Protein AF-A0A6B3HU88-F1 (afdb_monomer_lite)

Radius of gyration: 15.31 Å; chains: 1; bounding box: 30×37×36 Å

Secondary structure (DSSP, 8-state):
-----TT----GGGGHHHHHHHHHHTT--TT------SEEEEEGGGSB-TTSSBS-SSEEEEE-S-TT---

Sequence (71 aa):
KMGGSTYGFQVGSTFKPFTAAAALEKGITPATSFSTDWKITLKEQDFRNCTGSPAGYADWPLQNELESEKG

Structure (mmCIF, N/CA/C/O backbone):
data_AF-A0A6B3HU88-F1
#
_entry.id   AF-A0A6B3HU88-F1
#
loop_
_atom_site.group_PDB
_atom_site.id
_atom_site.type_symbol
_atom_site.label_atom_id
_atom_site.label_alt_id
_atom_site.label_comp_id
_atom_site.label_asym_id
_atom_site.label_entity_id
_atom_site.label_seq_id
_atom_site.pdbx_PDB_ins_code
_atom_site.Cartn_x
_atom_site.Cartn_y
_atom_site.Cartn_z
_atom_site.occupancy
_atom_site.B_iso_or_equiv
_atom_site.auth_seq_id
_atom_site.auth_comp_id
_atom_site.auth_asym_id
_atom_site.auth_atom_id
_atom_site.pdbx_PDB_model_num
ATOM 1 N N . LYS A 1 1 ? 13.489 14.283 24.243 1.00 35.41 1 LYS A N 1
ATOM 2 C CA . LYS A 1 1 ? 13.834 14.502 22.816 1.00 35.41 1 LYS A CA 1
ATOM 3 C C . LYS A 1 1 ? 13.837 13.127 22.161 1.00 35.41 1 LYS A C 1
ATOM 5 O O . LYS A 1 1 ? 14.756 12.366 22.422 1.00 35.41 1 LYS A O 1
ATOM 10 N N . MET A 1 2 ? 12.754 12.744 21.481 1.00 41.31 2 MET A N 1
ATOM 11 C CA . MET A 1 2 ? 12.670 11.414 20.869 1.00 41.31 2 MET A CA 1
ATOM 12 C C . MET A 1 2 ? 13.640 11.386 19.692 1.00 41.31 2 MET A C 1
ATOM 14 O O . MET A 1 2 ? 13.492 12.188 18.774 1.00 41.31 2 MET A O 1
ATOM 18 N N . GLY A 1 3 ? 14.661 10.531 19.767 1.00 39.38 3 GLY A N 1
ATOM 19 C CA . GLY A 1 3 ? 15.674 10.312 18.731 1.00 39.38 3 GLY A CA 1
ATOM 20 C C . GLY A 1 3 ? 15.106 9.605 17.502 1.00 39.38 3 GLY A C 1
ATOM 21 O O . GLY A 1 3 ? 15.650 8.601 17.061 1.00 39.38 3 GLY A O 1
ATOM 22 N N . GLY A 1 4 ? 13.983 10.102 16.984 1.00 43.88 4 GLY A N 1
ATOM 23 C CA . GLY A 1 4 ? 13.501 9.746 15.662 1.00 43.88 4 GLY A CA 1
ATOM 24 C C . GLY A 1 4 ? 14.446 10.346 14.633 1.00 43.88 4 GLY A C 1
ATOM 25 O O . GLY A 1 4 ? 14.897 11.481 14.785 1.00 43.88 4 GLY A O 1
ATOM 26 N N . SER A 1 5 ? 14.773 9.562 13.612 1.00 48.97 5 SER A N 1
ATOM 27 C CA . SER A 1 5 ? 15.619 9.975 12.502 1.00 48.97 5 SER A CA 1
ATOM 28 C C . SER A 1 5 ? 15.158 11.326 11.951 1.00 48.97 5 SER A C 1
ATOM 30 O O . SER A 1 5 ? 14.148 11.412 11.257 1.00 48.97 5 SER A O 1
ATOM 32 N N . THR A 1 6 ? 15.957 12.366 12.175 1.00 47.91 6 THR A N 1
ATOM 33 C CA . THR A 1 6 ? 15.896 13.622 11.413 1.00 47.91 6 THR A CA 1
ATOM 34 C C . THR A 1 6 ? 16.050 13.370 9.895 1.00 47.91 6 THR A C 1
ATOM 36 O O . THR A 1 6 ? 15.757 14.243 9.091 1.00 47.91 6 THR A O 1
ATOM 39 N N . TYR A 1 7 ? 16.450 12.149 9.508 1.00 55.97 7 TYR A N 1
ATOM 4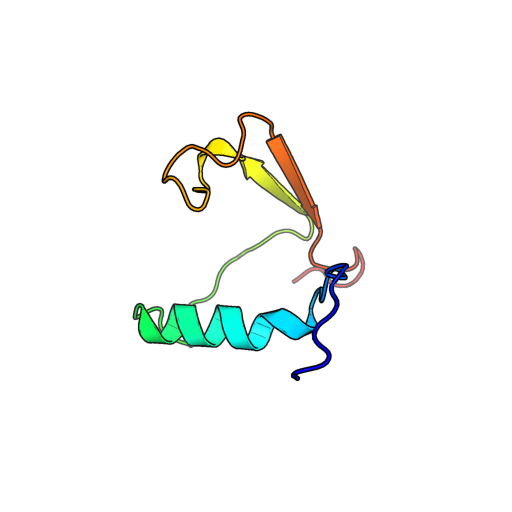0 C CA . TYR A 1 7 ? 16.676 11.655 8.150 1.00 55.97 7 TYR A CA 1
ATOM 41 C C . TYR A 1 7 ? 15.920 10.337 7.901 1.00 55.97 7 TYR A C 1
ATOM 43 O O . TYR A 1 7 ? 16.552 9.298 7.752 1.00 55.97 7 TYR A O 1
ATOM 51 N N . GLY A 1 8 ? 14.582 10.362 7.953 1.00 54.62 8 GLY A N 1
ATOM 52 C CA . GLY A 1 8 ? 13.692 9.195 7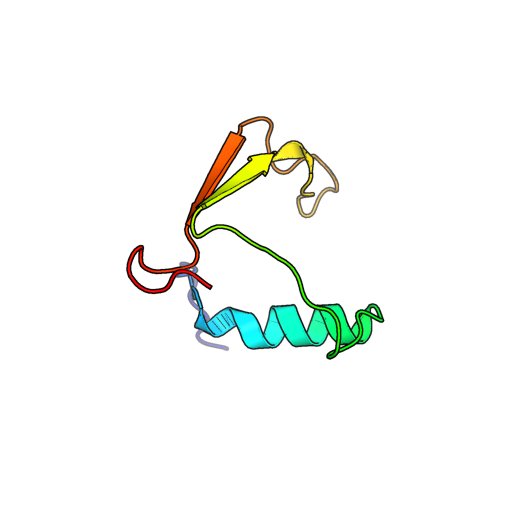.804 1.00 54.62 8 GLY A CA 1
ATOM 53 C C . GLY A 1 8 ? 14.230 8.079 6.902 1.00 54.62 8 GLY A C 1
ATOM 54 O O . GLY A 1 8 ? 14.279 8.236 5.687 1.00 54.62 8 GLY A O 1
ATOM 55 N N . PHE A 1 9 ? 14.623 6.949 7.492 1.00 65.38 9 PHE A N 1
ATOM 56 C CA . PHE A 1 9 ? 14.982 5.750 6.735 1.00 65.38 9 PHE A CA 1
ATOM 57 C C . PHE A 1 9 ? 13.707 5.022 6.301 1.00 65.38 9 PHE A C 1
ATOM 59 O O . PHE A 1 9 ? 12.724 4.992 7.046 1.00 65.38 9 PHE A O 1
ATOM 66 N N . GLN A 1 10 ? 13.711 4.407 5.114 1.00 67.44 10 GLN A N 1
ATOM 67 C CA . GLN A 1 10 ? 12.599 3.550 4.704 1.00 67.44 10 GLN A CA 1
ATOM 68 C C . GLN A 1 10 ? 12.529 2.324 5.624 1.00 67.44 10 GLN A C 1
ATOM 70 O O . GLN A 1 10 ? 13.369 1.433 5.569 1.00 67.44 10 GLN A O 1
ATOM 75 N N . VAL A 1 11 ? 11.504 2.292 6.474 1.00 73.81 11 VAL A N 1
ATOM 76 C CA . VAL A 1 11 ? 11.242 1.229 7.462 1.00 73.81 11 VAL A CA 1
ATOM 77 C C . VAL A 1 11 ? 10.867 -0.118 6.825 1.00 73.81 11 VAL A C 1
ATOM 79 O O . VAL A 1 11 ? 10.927 -1.161 7.481 1.00 73.81 11 VAL A O 1
ATOM 82 N N . GLY A 1 12 ? 10.495 -0.114 5.541 1.00 80.88 12 GLY A N 1
ATOM 83 C CA . GLY A 1 12 ? 10.150 -1.315 4.783 1.00 80.88 12 GLY A CA 1
ATOM 84 C C . GLY A 1 12 ? 9.066 -2.154 5.468 1.00 80.88 12 GLY A C 1
ATOM 85 O O . GLY A 1 12 ? 8.120 -1.627 6.057 1.00 80.88 12 GLY A O 1
ATOM 86 N N . SER A 1 13 ? 9.228 -3.479 5.432 1.00 81.69 13 SER A N 1
ATOM 87 C CA . SER A 1 13 ? 8.254 -4.441 5.970 1.00 81.69 13 SER A CA 1
ATOM 88 C C . SER A 1 13 ? 7.965 -4.300 7.467 1.00 81.69 13 SER A C 1
ATOM 90 O O . SER A 1 13 ? 6.921 -4.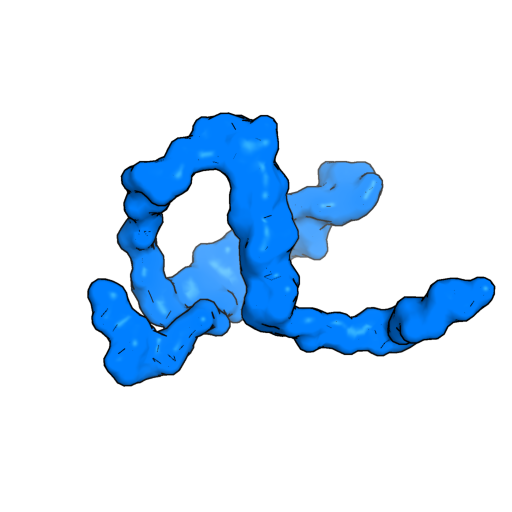768 7.917 1.00 81.69 13 SER A O 1
ATOM 92 N N . THR A 1 14 ? 8.819 -3.620 8.241 1.00 85.19 14 THR A N 1
ATOM 93 C CA . THR A 1 14 ? 8.557 -3.377 9.674 1.00 85.19 14 THR A CA 1
ATOM 94 C C . THR A 1 14 ? 7.346 -2.467 9.914 1.00 85.19 14 THR A C 1
ATOM 96 O O . THR A 1 14 ? 6.796 -2.455 11.012 1.00 85.19 14 THR A O 1
ATOM 99 N N . PHE A 1 15 ? 6.875 -1.760 8.880 1.00 86.62 15 PHE A N 1
ATOM 100 C CA . PHE A 1 15 ? 5.686 -0.912 8.948 1.00 86.62 15 PHE A CA 1
ATOM 101 C C . PHE A 1 15 ? 4.366 -1.652 8.672 1.00 86.62 15 PHE A C 1
ATOM 103 O O . PHE A 1 15 ? 3.298 -1.148 9.022 1.00 86.62 15 PHE A O 1
ATOM 110 N N . LYS A 1 16 ? 4.418 -2.863 8.092 1.00 88.00 16 LYS A N 1
ATOM 111 C CA . LYS A 1 16 ? 3.226 -3.647 7.707 1.00 88.00 16 LYS A CA 1
ATOM 112 C C . LYS A 1 16 ? 2.212 -3.829 8.855 1.00 88.00 16 LYS A C 1
ATOM 114 O O . LYS A 1 16 ? 1.022 -3.655 8.588 1.00 88.00 16 LYS A O 1
ATOM 119 N N . PRO A 1 17 ? 2.611 -4.104 10.118 1.00 89.56 17 PRO A N 1
ATOM 120 C CA . PRO A 1 17 ? 1.650 -4.235 11.215 1.00 89.56 17 PRO A CA 1
ATOM 121 C C . PRO A 1 17 ? 0.812 -2.973 11.454 1.00 89.56 17 PRO A C 1
ATOM 123 O O . PRO A 1 17 ? -0.374 -3.077 11.752 1.00 89.56 17 PRO A O 1
ATOM 126 N N . PHE A 1 18 ? 1.391 -1.782 11.270 1.00 91.62 18 PHE A N 1
ATOM 127 C CA . PHE A 1 18 ? 0.667 -0.517 11.423 1.00 91.62 18 PHE A CA 1
ATOM 128 C C . PHE A 1 18 ? -0.332 -0.304 10.283 1.00 91.62 18 PHE A C 1
ATOM 130 O O . PHE A 1 18 ? -1.469 0.095 10.528 1.00 91.62 18 PHE A O 1
ATOM 137 N N . THR A 1 19 ? 0.056 -0.629 9.045 1.00 89.69 19 THR A N 1
ATOM 138 C CA . THR A 1 19 ? -0.858 -0.609 7.893 1.00 89.69 19 THR A CA 1
ATOM 139 C C . THR A 1 19 ? -2.026 -1.577 8.092 1.00 89.69 19 THR A C 1
ATOM 141 O O . THR A 1 19 ? -3.174 -1.201 7.858 1.00 89.69 19 THR A O 1
ATOM 144 N N . ALA A 1 20 ? -1.755 -2.794 8.572 1.00 89.75 20 ALA A N 1
ATOM 145 C CA . ALA A 1 20 ? -2.791 -3.780 8.869 1.00 89.75 20 ALA A CA 1
ATOM 146 C C . ALA A 1 20 ? -3.737 -3.295 9.980 1.00 89.75 20 ALA A C 1
ATOM 148 O O . ALA A 1 20 ? -4.951 -3.367 9.813 1.00 89.75 20 ALA A O 1
ATOM 149 N N . ALA A 1 21 ? -3.211 -2.734 11.073 1.00 92.81 21 ALA A N 1
ATOM 150 C CA . ALA A 1 21 ? -4.033 -2.183 12.152 1.00 92.81 21 ALA A CA 1
ATOM 151 C C . ALA A 1 21 ? -4.976 -1.072 11.653 1.00 92.81 21 ALA A C 1
ATOM 153 O O . ALA A 1 21 ? -6.176 -1.122 11.916 1.00 92.81 21 ALA A O 1
ATOM 154 N N . ALA A 1 22 ? -4.470 -0.128 10.854 1.00 92.81 22 ALA A N 1
ATOM 155 C CA . ALA A 1 22 ? -5.290 0.937 10.275 1.00 92.81 22 ALA A CA 1
ATOM 156 C C . ALA A 1 22 ? -6.382 0.400 9.327 1.00 92.81 22 ALA A C 1
ATOM 158 O O . ALA A 1 22 ? -7.496 0.923 9.301 1.00 92.81 22 ALA A O 1
ATOM 159 N N . ALA A 1 23 ? -6.092 -0.658 8.560 1.00 91.81 23 ALA A N 1
ATOM 160 C CA . ALA A 1 23 ? -7.080 -1.325 7.711 1.00 91.81 23 ALA A CA 1
ATOM 161 C C . ALA A 1 23 ? -8.221 -1.946 8.536 1.00 91.81 23 ALA A C 1
ATOM 163 O O . ALA A 1 23 ? -9.394 -1.776 8.191 1.00 91.81 23 ALA A O 1
ATOM 164 N N . LEU A 1 24 ? -7.886 -2.603 9.651 1.00 93.00 24 LEU A N 1
ATOM 165 C CA . LEU A 1 24 ? -8.871 -3.163 10.581 1.00 93.00 24 LEU A CA 1
ATOM 166 C C . LEU A 1 24 ? -9.742 -2.065 11.208 1.00 93.00 24 LEU A C 1
ATOM 168 O O . LEU A 1 24 ? -10.962 -2.204 11.247 1.00 93.00 24 LEU A O 1
ATOM 172 N N . GLU A 1 25 ? -9.149 -0.941 11.626 1.00 93.38 25 GLU A N 1
ATOM 173 C CA . GLU A 1 25 ? -9.893 0.219 12.150 1.00 93.38 25 GLU A CA 1
ATOM 174 C C . GLU A 1 25 ? -10.859 0.823 11.118 1.00 93.38 25 GLU A C 1
ATOM 176 O O . GLU A 1 25 ? -11.909 1.360 11.476 1.00 93.38 25 GLU A O 1
ATOM 181 N N . LYS A 1 26 ? -10.534 0.714 9.825 1.00 92.12 26 LYS A N 1
ATOM 182 C CA . LYS A 1 26 ? -11.403 1.125 8.710 1.00 92.12 26 LYS A CA 1
ATOM 183 C C . LYS A 1 26 ? -12.443 0.072 8.312 1.00 92.12 26 LYS A C 1
ATOM 185 O O . LYS A 1 26 ? -13.205 0.314 7.379 1.00 92.12 26 LYS A O 1
ATOM 190 N N . GLY A 1 27 ? -12.511 -1.056 9.019 1.00 93.00 27 GLY A N 1
ATOM 191 C CA . GLY A 1 27 ? -13.526 -2.090 8.820 1.00 93.00 27 GLY A CA 1
ATOM 192 C C . GLY A 1 27 ? -13.169 -3.153 7.780 1.00 93.00 27 GLY A C 1
ATOM 193 O O . GLY A 1 27 ? -14.041 -3.932 7.397 1.00 93.00 27 GLY A O 1
ATOM 194 N N . ILE A 1 28 ? -11.914 -3.223 7.324 1.00 93.44 28 ILE A N 1
ATOM 195 C CA . ILE A 1 28 ? -11.462 -4.350 6.500 1.00 93.44 28 ILE A CA 1
ATOM 196 C C . ILE A 1 28 ? -11.417 -5.591 7.393 1.00 93.44 28 ILE A C 1
ATOM 198 O O . ILE A 1 28 ? -10.777 -5.589 8.442 1.00 93.44 28 ILE A O 1
ATOM 202 N N . THR A 1 29 ? -12.113 -6.657 6.998 1.00 91.88 29 THR A N 1
ATOM 203 C CA . THR A 1 29 ? -12.147 -7.892 7.792 1.00 91.88 29 THR A CA 1
ATOM 204 C C . THR A 1 29 ? -10.813 -8.644 7.692 1.00 91.88 29 THR A C 1
ATOM 206 O O . THR A 1 29 ? -10.266 -8.737 6.589 1.00 91.88 29 THR A O 1
ATOM 209 N N . PRO A 1 30 ? -10.305 -9.250 8.785 1.00 88.38 30 PRO A N 1
ATOM 210 C CA . PRO A 1 30 ? -9.133 -10.129 8.739 1.00 88.38 30 PRO A CA 1
ATOM 211 C C . PRO A 1 30 ? -9.289 -11.329 7.793 1.00 88.38 30 PRO A C 1
ATOM 213 O O . PRO A 1 30 ? -8.295 -11.915 7.383 1.00 88.38 30 PRO A O 1
ATOM 216 N N . ALA A 1 31 ? -10.526 -11.702 7.449 1.00 90.69 31 ALA A N 1
ATOM 217 C CA . ALA A 1 31 ? -10.817 -12.771 6.496 1.00 90.69 31 ALA A CA 1
ATOM 218 C C . ALA A 1 31 ? -10.714 -12.323 5.023 1.00 90.69 31 ALA A C 1
ATOM 220 O O . ALA A 1 31 ? -10.971 -13.121 4.124 1.00 90.69 31 ALA A O 1
ATOM 221 N N . THR A 1 32 ? -10.384 -11.052 4.757 1.00 89.81 32 THR A N 1
ATOM 222 C CA . THR A 1 32 ? -10.267 -10.538 3.387 1.00 89.81 32 THR A CA 1
ATOM 223 C C . THR A 1 32 ? -9.001 -11.089 2.743 1.00 89.81 32 THR A C 1
ATOM 225 O O . THR A 1 32 ? -7.894 -10.791 3.185 1.00 89.81 32 THR A O 1
ATOM 228 N N . SER A 1 33 ? -9.162 -11.859 1.671 1.00 87.25 33 SER A N 1
ATOM 229 C CA . SER A 1 33 ? -8.061 -12.315 0.826 1.00 87.25 33 SER A CA 1
ATOM 230 C C . SER A 1 33 ? -7.929 -11.415 -0.397 1.00 87.25 33 SER A C 1
ATOM 232 O O . SER A 1 33 ? -8.914 -11.178 -1.099 1.00 87.25 33 SER A O 1
ATOM 234 N N . PHE A 1 34 ? -6.709 -10.979 -0.693 1.00 84.31 34 PHE A N 1
ATOM 235 C CA . PHE A 1 34 ? -6.377 -10.279 -1.929 1.00 84.31 34 PHE A CA 1
ATOM 236 C C . PHE A 1 34 ? -5.484 -11.190 -2.767 1.00 84.31 34 PHE A C 1
ATOM 238 O O . PHE A 1 34 ? -4.488 -11.701 -2.263 1.00 84.31 34 PHE A O 1
ATOM 245 N N . SER A 1 35 ? -5.842 -11.407 -4.032 1.00 83.38 35 SER A N 1
ATOM 246 C CA . SER A 1 35 ? -4.934 -12.036 -4.991 1.00 83.38 35 SER A CA 1
ATOM 247 C C . SER A 1 35 ? -4.011 -10.947 -5.527 1.00 83.38 35 SER A C 1
ATOM 249 O O . SER A 1 35 ? -4.484 -9.955 -6.084 1.00 83.38 35 SER A O 1
ATOM 251 N N . THR A 1 36 ? -2.711 -11.096 -5.292 1.00 77.00 36 THR A N 1
ATOM 252 C CA . THR A 1 36 ? -1.694 -10.140 -5.735 1.00 77.00 36 THR A CA 1
ATOM 253 C C . THR A 1 36 ? -0.545 -10.894 -6.377 1.00 77.00 36 THR A C 1
ATOM 255 O O . THR A 1 36 ? 0.001 -11.811 -5.765 1.00 77.00 36 THR A O 1
ATOM 258 N N . ASP A 1 37 ? -0.152 -10.481 -7.577 1.00 81.62 37 ASP A N 1
ATOM 259 C CA . ASP A 1 37 ? 1.091 -10.944 -8.182 1.00 81.62 37 ASP A CA 1
ATOM 260 C C . ASP A 1 37 ? 2.303 -10.422 -7.392 1.00 81.62 37 ASP A C 1
ATOM 262 O O . ASP A 1 37 ? 2.219 -9.454 -6.638 1.00 81.62 37 ASP A O 1
ATOM 266 N N . TRP A 1 38 ? 3.469 -11.029 -7.618 1.00 78.69 38 TRP A N 1
ATOM 267 C CA . TRP A 1 38 ? 4.750 -10.615 -7.023 1.00 78.69 38 TRP A CA 1
ATOM 268 C C . TRP A 1 38 ? 5.182 -9.182 -7.401 1.00 78.69 38 TRP A C 1
ATOM 270 O O . TRP A 1 38 ? 6.078 -8.609 -6.777 1.00 78.69 38 TRP A O 1
ATOM 280 N N . LYS A 1 39 ? 4.560 -8.609 -8.438 1.00 83.69 39 LYS A N 1
ATOM 281 C CA . LYS A 1 39 ? 4.713 -7.224 -8.887 1.00 83.69 39 LYS A CA 1
ATOM 282 C C . LYS A 1 39 ? 3.348 -6.584 -9.056 1.00 83.69 39 LYS A C 1
ATOM 284 O O . LYS A 1 39 ? 2.437 -7.194 -9.604 1.00 83.69 39 LYS A O 1
ATOM 289 N N . ILE A 1 40 ? 3.254 -5.317 -8.681 1.00 88.38 40 ILE A N 1
ATOM 290 C CA . ILE A 1 40 ? 2.060 -4.502 -8.888 1.00 88.38 40 ILE A CA 1
ATOM 291 C C . ILE A 1 40 ? 2.467 -3.113 -9.370 1.00 88.38 40 ILE A C 1
ATOM 293 O O . ILE A 1 40 ? 3.436 -2.538 -8.881 1.00 88.38 40 ILE A O 1
ATOM 297 N N . THR A 1 41 ? 1.734 -2.562 -10.332 1.00 90.44 41 THR A N 1
ATOM 298 C CA . THR A 1 41 ? 1.896 -1.168 -10.757 1.00 90.44 41 THR A CA 1
ATOM 299 C C . THR A 1 41 ? 0.719 -0.365 -10.234 1.00 90.44 41 THR A C 1
ATOM 301 O O . THR A 1 41 ? -0.432 -0.689 -10.526 1.00 90.44 41 THR A O 1
ATOM 304 N N . LEU A 1 42 ? 1.008 0.673 -9.456 1.00 90.25 42 LEU A N 1
ATOM 305 C CA . LEU A 1 42 ? 0.011 1.588 -8.906 1.00 90.25 42 LEU A CA 1
ATOM 306 C C . LEU A 1 42 ? 0.190 2.964 -9.536 1.00 90.25 42 LEU A C 1
ATOM 308 O O . LEU A 1 42 ? 1.314 3.354 -9.838 1.00 90.25 42 LEU A O 1
ATOM 312 N N . LYS A 1 43 ? -0.888 3.726 -9.719 1.00 93.25 43 LYS A N 1
ATOM 313 C CA . LYS A 1 43 ? -0.761 5.103 -10.204 1.00 93.25 43 LYS A CA 1
ATOM 314 C C . LYS A 1 43 ? -0.550 6.029 -9.019 1.00 93.25 43 LYS A C 1
ATOM 316 O O . LYS A 1 43 ? -1.330 6.009 -8.069 1.00 93.25 43 LYS A O 1
ATOM 321 N N . GLU A 1 44 ? 0.458 6.893 -9.074 1.00 91.50 44 GLU A N 1
ATOM 322 C CA . GLU A 1 44 ? 0.723 7.850 -7.987 1.00 91.50 44 GLU A CA 1
ATOM 323 C C . GLU A 1 44 ? -0.482 8.761 -7.702 1.00 91.50 44 GLU A C 1
ATOM 325 O O . GLU A 1 44 ? -0.716 9.178 -6.564 1.00 91.50 44 GLU A O 1
ATOM 330 N N . GLN A 1 45 ? -1.291 9.021 -8.730 1.00 93.94 45 GLN A N 1
ATOM 331 C CA . GLN A 1 45 ? -2.496 9.835 -8.630 1.00 93.94 45 GLN A CA 1
ATOM 332 C C . GLN A 1 45 ? -3.609 9.205 -7.781 1.00 93.94 45 GLN A C 1
ATOM 334 O O . GLN A 1 45 ? -4.565 9.902 -7.437 1.00 93.94 45 GLN A O 1
ATOM 339 N N . ASP A 1 46 ? -3.513 7.919 -7.439 1.00 92.94 46 ASP A N 1
ATOM 340 C CA . ASP A 1 46 ? -4.473 7.241 -6.562 1.00 92.94 46 ASP A CA 1
ATOM 341 C C . ASP A 1 46 ? -4.199 7.558 -5.081 1.00 92.94 46 ASP A C 1
ATOM 343 O O . ASP A 1 46 ? -5.071 7.398 -4.226 1.00 92.94 46 ASP A O 1
ATOM 347 N N . PHE A 1 47 ? -3.019 8.104 -4.774 1.00 91.81 47 PHE A N 1
ATOM 348 C CA . PHE A 1 47 ? -2.610 8.495 -3.429 1.00 91.81 47 PHE A CA 1
ATOM 349 C C . PHE A 1 47 ? -2.709 10.008 -3.230 1.00 91.81 47 PHE A C 1
ATOM 351 O O . PHE A 1 47 ? -2.755 10.796 -4.180 1.00 91.81 47 PHE A O 1
ATOM 358 N N . ARG A 1 48 ? -2.792 10.434 -1.968 1.00 92.88 48 ARG A N 1
ATOM 359 C CA . ARG A 1 48 ? -2.906 11.846 -1.586 1.00 92.88 48 ARG A CA 1
ATOM 360 C C . ARG A 1 48 ? -1.778 12.226 -0.644 1.00 92.88 48 ARG A C 1
ATOM 362 O O . ARG A 1 48 ? -1.467 11.483 0.284 1.00 92.88 48 ARG A O 1
ATOM 369 N N . ASN A 1 49 ? -1.181 13.3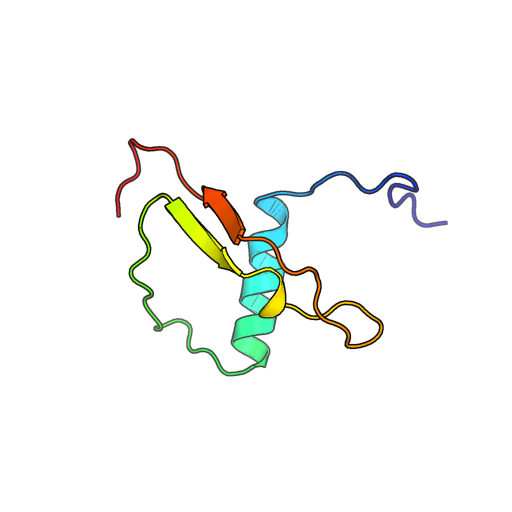86 -0.883 1.00 90.62 49 ASN A N 1
ATOM 370 C CA . ASN A 1 49 ? -0.206 13.977 0.023 1.00 90.62 49 ASN A CA 1
ATOM 371 C C . ASN A 1 49 ? -0.908 14.680 1.207 1.00 90.62 49 ASN A C 1
ATOM 373 O O . ASN A 1 49 ? -2.137 14.770 1.265 1.00 90.62 49 ASN A O 1
ATOM 377 N N . CYS A 1 50 ? -0.129 15.236 2.139 1.00 87.31 50 CYS A N 1
ATOM 378 C CA . CYS A 1 50 ? -0.667 15.936 3.312 1.00 87.31 50 CYS A CA 1
ATOM 379 C C . CYS A 1 50 ? -1.513 17.179 2.972 1.00 87.31 50 CYS A C 1
ATOM 381 O O . CYS A 1 50 ? -2.289 17.623 3.813 1.00 87.31 50 CYS A O 1
ATOM 383 N N . THR A 1 51 ? -1.378 17.746 1.765 1.00 92.00 51 THR A N 1
ATOM 384 C CA . THR A 1 51 ? -2.186 18.884 1.289 1.00 92.00 51 THR A CA 1
ATOM 385 C C . THR A 1 51 ? -3.430 18.444 0.513 1.00 92.00 51 THR A C 1
ATOM 387 O O . THR A 1 51 ? -4.158 19.293 0.006 1.00 92.00 51 THR A O 1
ATOM 390 N N . GLY A 1 52 ? -3.679 17.135 0.391 1.00 88.75 52 GLY A N 1
ATOM 391 C CA . GLY A 1 52 ? -4.805 16.579 -0.361 1.00 88.75 52 GLY A CA 1
ATOM 392 C C . GLY A 1 52 ? -4.623 16.573 -1.882 1.00 88.75 52 GLY A C 1
ATOM 393 O O . GLY A 1 52 ? -5.560 16.227 -2.599 1.00 88.75 52 GLY A O 1
ATOM 394 N N . SER A 1 53 ? -3.439 16.916 -2.391 1.00 92.75 53 SER A N 1
ATOM 395 C CA . SER A 1 53 ? -3.113 16.813 -3.819 1.00 92.75 53 SER A CA 1
ATOM 396 C C . SER A 1 53 ? -2.672 15.385 -4.171 1.00 92.75 53 SER A C 1
ATOM 398 O O . SER A 1 53 ? -2.227 14.656 -3.277 1.00 92.75 53 SER A O 1
ATOM 400 N N . PRO A 1 54 ? -2.768 14.963 -5.448 1.00 92.00 54 PRO A N 1
ATOM 401 C CA . PRO A 1 54 ? -2.175 13.710 -5.914 1.00 92.00 54 PRO A CA 1
ATOM 402 C C . PRO A 1 54 ? -0.711 13.582 -5.478 1.00 92.00 54 PRO A C 1
ATOM 404 O O . PRO A 1 54 ? 0.022 14.575 -5.493 1.00 92.00 54 PRO A O 1
ATOM 407 N N . ALA A 1 55 ? -0.283 12.379 -5.083 1.00 89.94 55 ALA A N 1
ATOM 408 C CA . ALA A 1 55 ? 1.114 12.143 -4.703 1.00 89.94 55 ALA A CA 1
ATOM 409 C C . ALA A 1 55 ? 2.078 12.303 -5.895 1.00 89.94 55 ALA A C 1
ATOM 411 O O . ALA A 1 55 ? 3.250 12.613 -5.702 1.00 89.94 55 ALA A O 1
ATOM 412 N N . GLY A 1 56 ? 1.552 12.158 -7.110 1.00 91.69 56 GLY A N 1
ATOM 413 C CA . GLY A 1 56 ? 2.23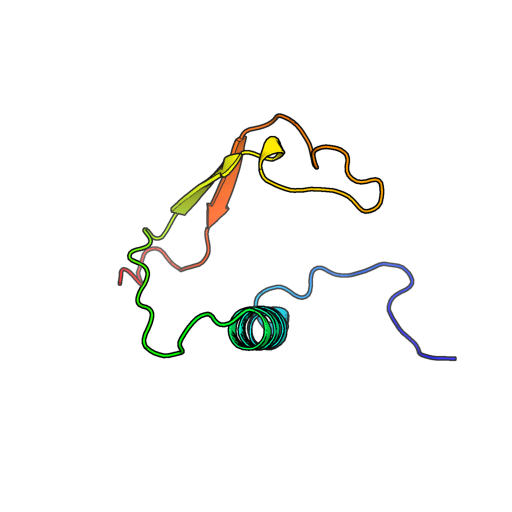2 12.368 -8.377 1.00 91.69 56 GLY A CA 1
ATOM 414 C C . GLY A 1 56 ? 1.334 11.925 -9.532 1.00 91.69 56 GLY A C 1
ATOM 415 O O . GLY A 1 56 ? 0.126 11.749 -9.347 1.00 91.69 56 GLY A O 1
ATOM 416 N N . TYR A 1 57 ? 1.915 11.759 -10.717 1.00 93.25 57 TYR A N 1
ATOM 417 C CA . TYR A 1 57 ? 1.195 11.369 -11.940 1.00 93.25 57 TYR A CA 1
ATOM 418 C C . TYR A 1 57 ? 1.880 10.222 -12.693 1.00 93.25 57 TYR A C 1
ATOM 420 O O . TYR A 1 57 ? 1.426 9.860 -13.779 1.00 93.25 57 TYR A O 1
ATOM 428 N N . ALA A 1 58 ? 2.969 9.666 -12.155 1.00 92.94 58 ALA A N 1
ATOM 429 C CA . ALA A 1 58 ? 3.667 8.554 -12.780 1.00 92.94 58 ALA A CA 1
ATOM 430 C C . ALA A 1 58 ? 3.031 7.204 -12.415 1.00 92.94 58 ALA A C 1
ATOM 432 O O . ALA A 1 58 ? 2.268 7.074 -11.451 1.00 92.94 58 ALA A O 1
ATOM 433 N N . ASP A 1 59 ? 3.388 6.187 -13.197 1.00 93.00 59 ASP A N 1
ATOM 434 C CA . ASP A 1 59 ? 3.198 4.797 -12.807 1.00 93.00 59 ASP A CA 1
ATOM 435 C C . ASP A 1 59 ? 4.294 4.409 -11.811 1.00 93.00 59 ASP A C 1
ATOM 437 O O . ASP A 1 59 ? 5.487 4.596 -12.063 1.00 93.00 59 ASP A O 1
ATOM 441 N N . TRP A 1 60 ? 3.883 3.842 -10.682 1.00 89.19 60 TRP A N 1
ATOM 442 C CA . TRP A 1 60 ? 4.756 3.397 -9.608 1.00 89.19 60 TRP A CA 1
ATOM 443 C C . TRP A 1 60 ? 4.820 1.863 -9.577 1.00 89.19 60 TRP A C 1
ATOM 445 O O . TRP A 1 60 ? 3.904 1.211 -9.061 1.00 89.19 60 TRP A O 1
ATOM 455 N N . PRO A 1 61 ? 5.870 1.251 -10.158 1.00 88.88 61 PRO A N 1
ATOM 456 C CA . PRO A 1 61 ? 6.073 -0.189 -10.095 1.00 88.88 61 PRO A CA 1
ATOM 457 C C . PRO A 1 61 ? 6.604 -0.596 -8.714 1.00 88.88 61 PRO A C 1
ATOM 459 O O . PRO A 1 61 ? 7.649 -0.124 -8.264 1.00 88.88 61 PRO A O 1
ATOM 462 N N . LEU A 1 62 ? 5.891 -1.508 -8.062 1.00 83.69 62 LEU A N 1
ATOM 463 C CA . LEU A 1 62 ? 6.200 -2.063 -6.752 1.00 83.69 62 LEU A CA 1
ATOM 464 C C . LEU A 1 62 ? 6.439 -3.569 -6.839 1.00 83.69 62 LEU A C 1
ATOM 466 O O . LEU A 1 62 ? 5.832 -4.277 -7.643 1.00 83.69 62 LEU A O 1
ATOM 470 N N . GLN A 1 63 ? 7.303 -4.056 -5.955 1.00 80.81 63 GLN A N 1
ATOM 471 C CA . GLN A 1 63 ? 7.573 -5.473 -5.759 1.00 80.81 63 GLN A CA 1
ATOM 472 C C . GLN A 1 63 ? 7.569 -5.747 -4.255 1.00 80.81 63 GLN A C 1
ATOM 474 O O . GLN A 1 63 ? 8.347 -5.140 -3.517 1.00 80.81 63 GLN A O 1
ATOM 479 N N . ASN A 1 64 ? 6.662 -6.609 -3.796 1.00 65.44 64 ASN A N 1
ATOM 480 C CA . ASN A 1 64 ? 6.470 -6.898 -2.373 1.00 65.44 64 ASN A CA 1
ATOM 481 C C . ASN A 1 64 ? 7.052 -8.245 -1.924 1.00 65.44 64 ASN A C 1
ATOM 483 O O . ASN A 1 64 ? 7.251 -8.393 -0.721 1.00 65.44 64 ASN A O 1
ATOM 487 N N . GLU A 1 65 ? 7.354 -9.162 -2.853 1.00 63.09 65 GLU A N 1
ATOM 488 C CA . GLU A 1 65 ? 7.852 -10.520 -2.565 1.00 63.09 65 GLU A C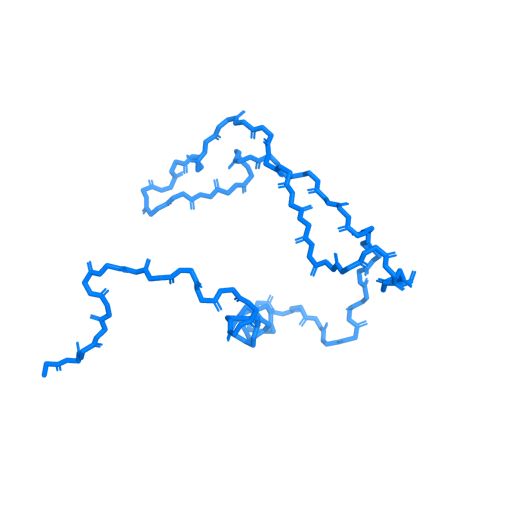A 1
ATOM 489 C C . GLU A 1 65 ? 9.058 -10.916 -3.446 1.00 63.09 65 GLU A C 1
ATOM 491 O O . GLU A 1 65 ? 9.375 -10.272 -4.463 1.00 63.09 65 GLU A O 1
ATOM 496 N N . LEU A 1 66 ? 9.741 -11.999 -3.059 1.00 59.31 66 LEU A N 1
ATOM 497 C CA . LEU A 1 66 ? 10.720 -12.678 -3.912 1.00 59.31 66 LEU A CA 1
ATOM 498 C C . LEU A 1 66 ? 10.004 -13.429 -5.042 1.00 59.31 66 LEU A C 1
ATOM 500 O O . LEU A 1 66 ? 8.928 -13.982 -4.852 1.00 59.31 66 LEU A O 1
ATOM 504 N N . GLU A 1 67 ? 10.630 -13.528 -6.218 1.00 61.19 67 GLU A N 1
ATOM 505 C CA . GLU A 1 67 ? 10.054 -14.285 -7.343 1.00 61.19 67 GLU A CA 1
ATOM 506 C C . GLU A 1 67 ? 9.806 -15.767 -6.995 1.00 61.19 67 GLU A C 1
ATOM 508 O O . GLU A 1 67 ? 8.936 -16.399 -7.586 1.00 61.19 67 GLU A O 1
ATOM 513 N N . SER A 1 68 ? 10.545 -16.323 -6.031 1.00 60.81 68 SER A N 1
ATOM 514 C CA . SER A 1 68 ? 10.362 -17.688 -5.524 1.00 60.81 68 SER A CA 1
ATOM 515 C C . SER A 1 68 ? 9.148 -17.859 -4.606 1.00 60.81 68 SER A C 1
ATOM 517 O O . SER A 1 68 ? 8.707 -18.985 -4.397 1.00 60.81 68 SER A O 1
ATOM 519 N N . GLU A 1 69 ? 8.615 -16.770 -4.056 1.00 56.25 69 GLU A N 1
ATOM 520 C CA . GLU A 1 69 ? 7.484 -16.749 -3.125 1.00 56.25 69 GLU A CA 1
ATOM 521 C C . GLU A 1 69 ? 6.216 -16.332 -3.884 1.00 56.25 69 GLU A C 1
ATOM 523 O O . GLU A 1 69 ? 5.600 -15.303 -3.613 1.00 56.25 69 GLU A O 1
ATOM 528 N N . LYS A 1 70 ? 5.852 -17.118 -4.906 1.00 56.50 70 LYS A N 1
ATOM 529 C CA . LYS A 1 70 ? 4.587 -16.935 -5.634 1.00 56.50 70 LYS A CA 1
ATOM 530 C C . LYS A 1 70 ? 3.463 -17.545 -4.796 1.00 56.50 70 LYS A C 1
ATOM 532 O O . LYS A 1 70 ? 3.513 -18.740 -4.507 1.00 56.50 70 LYS A O 1
ATOM 537 N N . GLY A 1 71 ? 2.521 -16.704 -4.368 1.00 51.69 71 GLY A N 1
ATOM 538 C CA . GLY A 1 71 ? 1.289 -17.118 -3.688 1.00 51.69 71 GLY A CA 1
ATOM 539 C C . GLY A 1 71 ? 0.335 -17.885 -4.592 1.00 51.69 71 GLY A C 1
ATOM 540 O O . GLY A 1 71 ? 0.446 -17.741 -5.831 1.00 51.69 71 GLY A O 1
#

pLDDT: mean 80.04, std 16.32, range [35.41, 93.94]

Foldseek 3Di:
DPPDPPPDDDPAPVCVVVVVVVCVVVPNDPPDDDQDFQKDKDAQQVDADPVRGRSDGDIDIDGNDDPVPGD